Protein AF-A0A7R9J6P2-F1 (afdb_monomer)

Mean predicted aligned error: 10.13 Å

Nearest PDB structures (foldseek):
  8btt-assembly1_A  TM=9.498E-01  e=3.376E-09  Homo sapiens
  7p3b-assembly2_B  TM=9.548E-01  e=5.758E-09  Homo sapiens
  8odp-assembly1_A  TM=9.011E-01  e=3.376E-09  Homo sapiens
  8orj-assembly1_A  TM=9.356E-01  e=6.155E-09  Homo sapiens

Solvent-accessible surface area (backbone atoms only — not comparable to full-atom values): 8820 Å² total; per-residue (Å²): 135,72,55,45,56,57,47,68,49,66,54,78,72,52,45,54,53,54,53,46,48,48,53,55,76,68,42,86,90,71,80,85,79,75,62,40,27,71,58,20,32,48,54,53,12,58,35,53,36,52,46,82,42,16,36,34,44,73,59,52,31,61,42,63,75,28,19,38,20,66,74,93,72,88,87,60,104,64,98,64,61,27,43,43,70,48,56,41,86,88,42,92,66,35,69,87,56,67,46,58,62,46,90,64,70,86,70,78,85,85,89,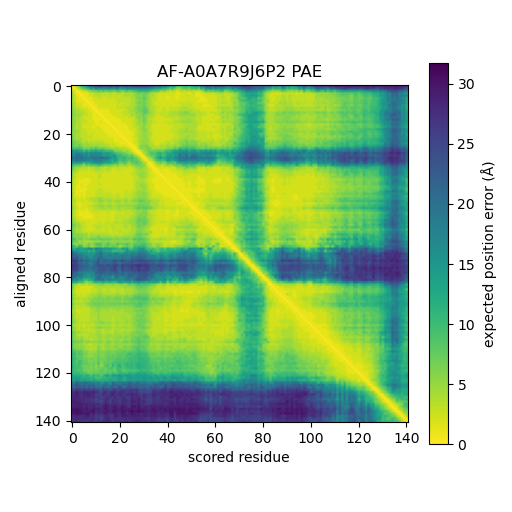85,86,75,95,71,53,71,82,72,43,65,88,54,64,85,54,74,92,66,76,67,56,43,104,82,71,49,70,77,133

InterPro domains:
  IPR001233 RNA-splicing ligase, RtcB [PF01139] (40-123)
  IPR001233 RNA-splicing ligase, RtcB [PTHR11118] (3-126)
  IPR036025 tRNA-splicing ligase RtcB-like superfamily [G3DSA:3.90.1860.10] (1-136)
  IPR036025 tRNA-splicing ligase RtcB-like superfamily [SSF103365] (37-126)

Sequence (141 aa):
MQGVEGIFYVNQNLEKLMLEELRNSCRPGTVGGFLPGVKQIANVAALPGIVGRSVGLPDVHSGYGFAIDYRLYAHASSDVLGNMAAFDMANPKSVVSPGGVGFDINCGVRLLRTNLREQDVLPVKDYPVMVKPDKRGSAVL

Radius of gyration: 21.33 Å; Cα contacts (8 Å, |Δi|>4): 193; chains: 1; bounding box: 47×30×68 Å

Foldseek 3Di:
DDFEAFEEDEDPVLVVVQVVLVVVVPDPPDDDDADFQSVLLVQLRPQPQWPDGFYHYHQWGGFDSFTFAADPDPPDPDRATTRDIDGDPVDPSTDDDPRRQDPPHPPDDDDDDDPDDPVRQVVPVPPDPDQDQDPVRDRDD

Organism: Timema californicum (NCBI:txid61474)

pLDDT: mean 78.6, std 17.44, range [35.94, 94.81]

Secondary structure (DSSP, 8-state):
----EEEE---HHHHHHHHHHHHHTTSTT----PPPHHHHHHHHHTSTTEEEEEEE-TT-B--SSS-B---S---SS----SSEEEE-TT-TT----GGGT-SSTT--------S--HHHHGGGTTS----PPPTTS----

Structure (mmCIF, N/CA/C/O backbone):
data_AF-A0A7R9J6P2-F1
#
_entry.id   AF-A0A7R9J6P2-F1
#
loop_
_atom_site.group_PDB
_atom_site.id
_atom_site.type_symbol
_atom_site.label_atom_id
_atom_site.label_alt_id
_atom_site.label_comp_id
_atom_site.label_asym_id
_atom_site.label_entity_id
_atom_site.label_seq_id
_atom_site.pdbx_PDB_ins_code
_atom_site.Cartn_x
_atom_site.Cartn_y
_atom_site.Cartn_z
_atom_site.occupancy
_atom_site.B_iso_or_equiv
_atom_site.auth_seq_id
_atom_site.auth_comp_id
_atom_site.auth_asym_id
_atom_site.auth_atom_id
_atom_site.pdbx_PDB_model_num
ATOM 1 N N . MET A 1 1 ? -17.372 0.134 18.260 1.00 55.28 1 MET A N 1
ATOM 2 C CA . MET A 1 1 ? -16.592 0.398 17.032 1.00 55.28 1 MET A CA 1
ATOM 3 C C . MET A 1 1 ? -16.254 -0.945 16.423 1.00 55.28 1 MET A C 1
ATOM 5 O O . MET A 1 1 ? -15.763 -1.791 17.156 1.00 55.28 1 MET A O 1
ATOM 9 N N . GLN A 1 2 ? -16.586 -1.173 15.155 1.00 70.31 2 GLN A N 1
ATOM 10 C CA . GLN A 1 2 ? -16.245 -2.419 14.469 1.00 70.31 2 GLN A CA 1
ATOM 11 C C . GLN A 1 2 ? -14.961 -2.167 13.678 1.00 70.31 2 GLN A C 1
ATOM 13 O O . GLN A 1 2 ? -15.021 -1.662 12.565 1.00 70.31 2 GLN A O 1
ATOM 18 N N . GLY A 1 3 ? -13.817 -2.390 14.328 1.00 85.75 3 GLY A N 1
ATOM 19 C CA . GLY A 1 3 ? -12.505 -2.396 13.679 1.00 85.75 3 GLY A CA 1
ATOM 20 C C . GLY A 1 3 ? -12.105 -3.821 13.301 1.00 85.75 3 GLY A C 1
ATOM 21 O O . GLY A 1 3 ? -12.646 -4.783 13.855 1.00 85.75 3 GLY A O 1
ATOM 22 N N . VAL A 1 4 ? -11.167 -3.950 12.369 1.00 91.06 4 VAL A N 1
ATOM 23 C CA . VAL A 1 4 ? -10.585 -5.232 11.943 1.00 91.06 4 VAL A CA 1
ATOM 24 C C . VAL A 1 4 ? -9.134 -5.363 12.406 1.00 91.06 4 VAL A C 1
ATOM 26 O O . VAL A 1 4 ? -8.553 -4.434 12.961 1.00 91.06 4 VAL A O 1
ATOM 29 N N . GLU A 1 5 ? -8.538 -6.533 12.193 1.00 92.38 5 GLU A N 1
ATOM 30 C CA . GLU A 1 5 ? -7.116 -6.762 12.444 1.00 92.38 5 GLU A CA 1
ATOM 31 C C . GLU A 1 5 ? -6.248 -6.104 11.355 1.00 92.38 5 GLU A C 1
ATOM 33 O O . GLU A 1 5 ? -6.597 -6.123 10.171 1.00 92.38 5 GLU A O 1
ATOM 38 N N . GLY A 1 6 ? -5.107 -5.540 11.759 1.00 90.44 6 GLY A N 1
ATOM 39 C CA . GLY A 1 6 ? -4.055 -5.076 10.856 1.00 90.44 6 GLY A CA 1
ATOM 40 C C . GLY A 1 6 ? -2.939 -6.115 10.743 1.00 90.44 6 GLY A C 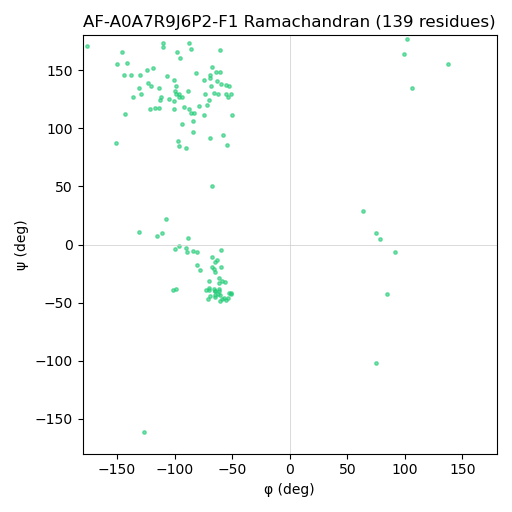1
ATOM 41 O O . GLY A 1 6 ? -2.429 -6.570 11.763 1.00 90.44 6 GLY A O 1
ATOM 42 N N . ILE A 1 7 ? -2.548 -6.481 9.523 1.00 90.69 7 ILE A N 1
ATOM 43 C CA . ILE A 1 7 ? -1.487 -7.459 9.243 1.00 90.69 7 ILE A CA 1
ATOM 44 C C . ILE A 1 7 ? -0.516 -6.861 8.237 1.00 90.69 7 ILE A C 1
ATOM 46 O O . ILE A 1 7 ? -0.928 -6.132 7.347 1.00 90.69 7 ILE A O 1
ATOM 50 N N . PHE A 1 8 ? 0.767 -7.187 8.345 1.00 88.94 8 PHE A N 1
ATOM 51 C CA . PHE A 1 8 ? 1.749 -6.870 7.317 1.00 88.94 8 PHE A CA 1
ATOM 52 C C . PHE A 1 8 ? 2.685 -8.056 7.090 1.00 88.94 8 PHE A C 1
ATOM 54 O O . PHE A 1 8 ? 2.986 -8.807 8.018 1.00 88.94 8 PHE A O 1
ATOM 61 N N . TYR A 1 9 ? 3.119 -8.248 5.848 1.00 89.00 9 TYR A N 1
ATOM 62 C CA . TYR A 1 9 ? 3.985 -9.361 5.460 1.00 89.00 9 TYR A CA 1
ATOM 63 C C . TYR A 1 9 ? 5.422 -8.886 5.352 1.00 89.00 9 TYR A C 1
ATOM 65 O O . TYR A 1 9 ? 5.726 -8.083 4.487 1.00 89.00 9 TYR A O 1
ATOM 73 N N . VAL A 1 10 ? 6.328 -9.396 6.179 1.00 89.31 10 VAL A N 1
ATOM 74 C CA . VAL A 1 10 ? 7.741 -8.993 6.161 1.00 89.31 10 VAL A CA 1
ATOM 75 C C . VAL A 1 10 ? 8.653 -10.188 6.397 1.00 89.31 10 VAL A C 1
ATOM 77 O O . VAL A 1 10 ? 8.253 -11.193 6.981 1.00 89.31 10 VAL A O 1
ATOM 80 N N . ASN A 1 11 ? 9.899 -10.075 5.940 1.00 90.38 11 ASN A N 1
ATOM 81 C CA . ASN A 1 11 ? 10.973 -10.960 6.384 1.00 90.38 11 ASN A CA 1
ATOM 82 C C . ASN A 1 11 ? 11.638 -10.393 7.655 1.00 90.38 11 ASN A C 1
ATOM 84 O O . ASN A 1 11 ? 11.373 -9.259 8.049 1.00 90.38 11 ASN A O 1
ATOM 88 N N . GLN A 1 12 ? 12.554 -11.152 8.259 1.00 92.25 12 GLN A N 1
ATOM 89 C CA . GLN A 1 12 ? 13.240 -10.754 9.499 1.00 92.25 12 GLN A CA 1
ATOM 90 C C . GLN A 1 12 ? 14.025 -9.434 9.377 1.00 92.25 12 GLN A C 1
ATOM 92 O O . GLN A 1 12 ? 14.133 -8.678 10.342 1.00 92.25 12 GLN A O 1
ATOM 97 N N . ASN A 1 13 ? 14.560 -9.132 8.189 1.00 91.69 13 ASN A N 1
ATOM 98 C CA . ASN A 1 13 ? 15.314 -7.899 7.957 1.00 91.69 13 ASN A CA 1
ATOM 99 C C . ASN A 1 13 ? 14.383 -6.678 7.956 1.00 91.69 13 ASN A C 1
ATOM 101 O O . ASN A 1 13 ? 14.665 -5.680 8.617 1.00 91.69 13 ASN A O 1
ATOM 105 N N . LEU A 1 14 ? 13.264 -6.776 7.236 1.00 89.62 14 LEU A N 1
ATOM 106 C CA . LEU A 1 14 ? 12.257 -5.724 7.122 1.00 89.62 14 LEU A CA 1
ATOM 107 C C . LEU A 1 14 ? 11.499 -5.527 8.433 1.00 89.62 14 LEU A C 1
ATOM 109 O O . LEU A 1 14 ? 11.261 -4.392 8.830 1.00 89.62 14 LEU A O 1
ATOM 113 N N . GLU A 1 15 ? 11.186 -6.609 9.148 1.00 91.06 15 GLU A N 1
ATOM 114 C CA . GLU A 1 15 ? 10.528 -6.551 10.455 1.00 91.06 15 GLU A CA 1
ATOM 115 C C . GLU A 1 15 ? 11.287 -5.636 11.420 1.00 91.06 15 GLU A C 1
ATOM 117 O O . GLU A 1 15 ? 10.694 -4.758 12.050 1.00 91.06 15 GLU A O 1
ATOM 122 N N . LYS A 1 16 ? 12.616 -5.784 11.485 1.00 91.19 16 LYS A N 1
ATOM 123 C CA . LYS A 1 16 ? 13.460 -4.942 12.335 1.00 91.19 16 LYS A CA 1
ATOM 124 C C . LYS A 1 16 ? 13.329 -3.461 11.972 1.00 91.19 16 LYS A C 1
ATOM 126 O O . LYS A 1 16 ? 13.150 -2.646 12.873 1.00 91.19 16 LYS A O 1
ATOM 131 N N . LEU A 1 17 ? 13.391 -3.130 10.681 1.00 90.31 17 LEU A N 1
ATOM 132 C CA . LEU A 1 17 ? 13.295 -1.752 10.190 1.00 90.31 17 LEU A CA 1
ATOM 133 C C . LEU A 1 17 ? 11.918 -1.140 10.484 1.00 90.31 17 LEU A C 1
ATOM 135 O O . LEU A 1 17 ? 11.838 -0.034 11.015 1.00 90.31 17 LEU A O 1
ATOM 139 N N . MET A 1 18 ? 10.842 -1.883 10.222 1.00 87.19 18 MET A N 1
ATOM 140 C CA . MET A 1 18 ? 9.464 -1.433 10.446 1.00 87.19 18 MET A CA 1
ATOM 141 C C . MET A 1 18 ? 9.167 -1.200 11.932 1.00 87.19 18 MET A C 1
ATOM 143 O O . MET A 1 18 ? 8.571 -0.192 12.317 1.00 87.19 18 MET A O 1
ATOM 147 N N . LEU A 1 19 ? 9.607 -2.116 12.801 1.00 90.31 19 LEU A N 1
ATOM 148 C CA . LEU A 1 19 ? 9.429 -1.970 14.246 1.00 90.31 19 LEU A CA 1
ATOM 149 C C . LEU A 1 19 ? 10.312 -0.859 14.824 1.00 90.31 19 LEU A C 1
ATOM 151 O O . LEU A 1 19 ? 9.926 -0.217 15.802 1.00 90.31 19 LEU A O 1
ATOM 155 N N . GLU A 1 20 ? 11.484 -0.612 14.242 1.00 89.62 20 GLU A N 1
ATOM 156 C CA . GLU A 1 20 ? 12.348 0.502 14.623 1.00 89.62 20 GLU A CA 1
ATOM 157 C C . GLU A 1 20 ? 11.741 1.857 14.233 1.00 89.62 20 GLU A C 1
ATOM 159 O O . GLU A 1 20 ? 11.690 2.749 15.082 1.00 89.62 20 GLU A O 1
ATOM 164 N N . GLU A 1 21 ? 11.189 1.994 13.022 1.00 87.94 21 GLU A N 1
ATOM 165 C CA . GLU A 1 21 ? 10.426 3.179 12.593 1.00 87.94 21 GLU A CA 1
ATOM 166 C C . GLU A 1 21 ? 9.264 3.456 13.563 1.00 87.94 21 GLU A C 1
ATOM 168 O O . GLU A 1 21 ? 9.110 4.570 14.079 1.00 87.94 21 GLU A O 1
ATOM 173 N N . LEU A 1 22 ? 8.496 2.414 13.904 1.00 89.00 22 LEU A N 1
ATOM 174 C CA . LEU A 1 22 ? 7.397 2.512 14.859 1.00 89.00 22 LEU A CA 1
ATOM 175 C C . LEU A 1 22 ? 7.878 2.967 16.243 1.00 89.00 22 LEU A C 1
ATOM 177 O O . LEU A 1 22 ? 7.300 3.893 16.815 1.00 89.00 22 LEU A O 1
ATOM 181 N N . ARG A 1 23 ? 8.940 2.356 16.781 1.00 88.94 23 ARG A N 1
ATOM 182 C CA . ARG A 1 23 ? 9.515 2.731 18.084 1.00 88.94 23 ARG A CA 1
ATOM 183 C C . ARG A 1 23 ? 10.006 4.171 18.085 1.00 88.94 23 ARG A C 1
ATOM 185 O O . ARG A 1 23 ? 9.737 4.889 19.045 1.00 88.94 23 ARG A O 1
ATOM 192 N N . ASN A 1 24 ? 10.680 4.600 17.022 1.00 86.44 24 ASN A N 1
ATOM 193 C CA . ASN A 1 24 ? 11.170 5.968 16.878 1.00 86.44 24 ASN A CA 1
ATOM 194 C C . ASN A 1 24 ? 10.012 6.973 16.873 1.00 86.44 24 ASN A C 1
ATOM 196 O O . ASN A 1 24 ? 10.085 7.974 17.577 1.00 86.44 24 ASN A O 1
ATOM 200 N N . SER A 1 25 ? 8.898 6.656 16.207 1.00 85.06 25 SER A N 1
ATOM 201 C CA . SER A 1 25 ? 7.692 7.501 16.205 1.00 85.06 25 SER A CA 1
ATOM 202 C C . SER A 1 25 ? 7.000 7.643 17.570 1.00 85.06 25 SER A C 1
ATOM 204 O O . SER A 1 25 ? 6.107 8.474 17.728 1.00 85.06 25 SER A O 1
ATOM 206 N N . CYS A 1 26 ? 7.332 6.784 18.536 1.00 85.12 26 CYS A N 1
ATOM 207 C CA . CYS A 1 26 ? 6.788 6.819 19.892 1.00 85.12 26 CYS A CA 1
ATOM 208 C C . CYS A 1 26 ? 7.750 7.482 20.890 1.00 85.12 26 CYS A C 1
ATOM 210 O O . CYS A 1 26 ? 7.398 7.617 22.062 1.00 85.12 26 CYS A O 1
ATOM 212 N N . ARG A 1 27 ? 8.960 7.878 20.465 1.00 84.12 27 ARG A N 1
ATOM 213 C CA . ARG A 1 27 ? 9.927 8.535 21.349 1.00 84.12 27 ARG A CA 1
ATOM 214 C C . ARG A 1 27 ? 9.485 9.975 21.643 1.00 84.12 27 ARG A C 1
ATOM 216 O O . ARG A 1 27 ? 9.206 10.730 20.709 1.00 84.12 27 ARG A O 1
ATOM 223 N N . PRO A 1 28 ? 9.444 10.387 22.922 1.00 74.06 28 PRO A N 1
ATOM 224 C CA . PRO A 1 28 ? 9.167 11.771 23.284 1.00 74.06 28 PRO A CA 1
ATOM 225 C C . PRO A 1 28 ? 10.207 12.719 22.671 1.00 74.06 28 PRO A C 1
ATOM 227 O O . PRO A 1 28 ? 11.400 12.427 22.693 1.00 74.06 28 PRO A O 1
ATOM 230 N N . GLY A 1 29 ? 9.763 13.863 22.148 1.00 70.50 29 GLY A N 1
ATOM 231 C CA . GLY A 1 29 ? 10.648 14.915 21.629 1.00 70.50 29 GLY A CA 1
ATOM 232 C C . GLY A 1 29 ? 10.980 14.827 20.137 1.00 70.50 29 GLY A C 1
ATOM 233 O O . GLY A 1 29 ? 11.571 15.760 19.603 1.00 70.50 29 GLY A O 1
ATOM 234 N N . THR A 1 30 ? 10.568 13.769 19.432 1.00 63.78 30 THR A N 1
ATOM 235 C CA . THR A 1 30 ? 10.598 13.747 17.962 1.00 63.78 30 THR A CA 1
ATOM 236 C C . THR A 1 30 ? 9.327 14.417 17.437 1.00 63.78 30 THR A C 1
ATOM 238 O O . THR A 1 30 ? 8.236 13.864 17.547 1.00 63.78 30 THR A O 1
ATOM 241 N N . VAL A 1 31 ? 9.451 15.641 16.918 1.00 57.69 31 VAL A N 1
ATOM 242 C CA . VAL A 1 31 ? 8.336 16.421 16.357 1.00 57.69 31 VAL A CA 1
ATOM 243 C C . VAL A 1 31 ? 8.623 16.657 14.875 1.00 57.69 31 VAL A C 1
ATOM 245 O O . VAL A 1 31 ? 9.618 17.290 14.537 1.00 57.69 31 VAL A O 1
ATOM 248 N N . GLY A 1 32 ? 7.761 16.131 14.001 1.00 60.97 32 GLY A N 1
ATOM 249 C CA . GLY A 1 32 ? 7.929 16.177 12.544 1.00 60.97 32 GLY A CA 1
ATOM 250 C C . GLY A 1 32 ? 8.325 14.823 11.942 1.00 60.97 32 GLY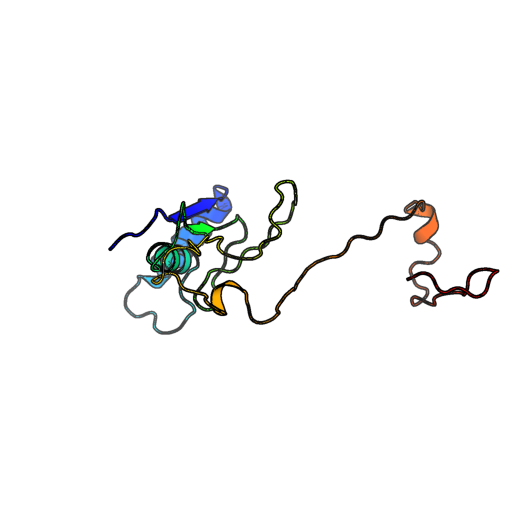 A C 1
ATOM 251 O O . GLY A 1 32 ? 9.180 14.120 12.473 1.00 60.97 32 GLY A O 1
ATOM 252 N N . GLY A 1 33 ? 7.663 14.447 10.844 1.00 69.50 33 GLY A N 1
ATOM 253 C CA . GLY A 1 33 ? 7.812 13.159 10.156 1.00 69.50 33 GLY A CA 1
ATOM 254 C C . GLY A 1 33 ? 6.458 12.584 9.727 1.00 69.50 33 GLY A C 1
ATOM 255 O O . GLY A 1 33 ? 5.426 12.923 10.309 1.00 69.50 33 GLY A O 1
ATOM 256 N N . PHE A 1 34 ? 6.443 11.737 8.696 1.00 77.56 34 PHE A N 1
ATOM 257 C CA . PHE A 1 34 ? 5.231 11.005 8.315 1.00 77.56 34 PHE A CA 1
ATOM 258 C C . PHE A 1 34 ? 4.858 9.979 9.397 1.00 77.56 34 PHE A C 1
ATOM 260 O O . PHE A 1 34 ? 5.717 9.492 10.133 1.00 77.56 34 PHE A O 1
ATOM 267 N N . LEU A 1 35 ? 3.565 9.651 9.510 1.00 86.12 35 LEU A N 1
ATOM 268 C CA . LEU A 1 35 ? 3.124 8.548 10.366 1.00 86.12 35 LEU A CA 1
ATOM 269 C C . LEU A 1 35 ? 3.734 7.238 9.844 1.00 86.12 35 LEU A C 1
ATOM 271 O O . LEU A 1 35 ? 3.543 6.971 8.661 1.00 86.12 35 LEU A O 1
ATOM 275 N N . PRO A 1 36 ? 4.376 6.412 10.689 1.00 89.50 36 PRO A N 1
ATOM 276 C CA . PRO A 1 36 ? 4.999 5.167 10.248 1.00 89.50 36 PRO A CA 1
ATOM 277 C C . PRO A 1 36 ? 3.968 4.222 9.634 1.00 89.50 36 PRO A C 1
ATOM 279 O O . PRO A 1 36 ? 2.817 4.178 10.093 1.00 89.50 36 PRO A O 1
ATOM 282 N N . GLY A 1 37 ? 4.394 3.415 8.660 1.00 88.69 37 GLY A N 1
ATOM 283 C CA . GLY A 1 37 ? 3.506 2.535 7.889 1.00 88.69 37 GLY A CA 1
ATOM 284 C C . GLY A 1 37 ? 2.635 1.642 8.779 1.00 88.69 37 GLY A C 1
ATOM 285 O O . GLY A 1 37 ? 1.423 1.569 8.597 1.00 88.69 37 GLY A O 1
ATOM 286 N N . VAL A 1 38 ? 3.208 1.078 9.850 1.00 90.81 38 VAL A N 1
ATOM 287 C CA . VAL A 1 38 ? 2.472 0.229 10.810 1.00 90.81 38 VAL A CA 1
ATOM 288 C C . VAL A 1 38 ? 1.329 0.979 11.514 1.00 90.81 38 VAL A C 1
ATOM 290 O O . VAL A 1 38 ? 0.250 0.419 11.709 1.00 90.81 38 VAL A O 1
ATOM 293 N N . LYS A 1 39 ? 1.514 2.261 11.873 1.00 91.25 39 LYS A N 1
ATOM 294 C CA . LYS A 1 39 ? 0.424 3.074 12.452 1.00 91.25 39 LYS A CA 1
ATOM 295 C C . LYS A 1 39 ? -0.643 3.387 11.413 1.00 91.25 39 LYS A C 1
ATOM 297 O O . LYS A 1 39 ? -1.822 3.399 11.748 1.00 91.25 39 LYS A O 1
ATOM 302 N N . GLN A 1 40 ? -0.247 3.627 10.167 1.00 91.81 40 GLN A N 1
ATOM 303 C CA . GLN A 1 40 ? -1.198 3.865 9.084 1.00 91.81 40 GLN A CA 1
ATOM 304 C C . GLN A 1 40 ? -2.054 2.616 8.816 1.00 91.81 40 GLN A C 1
ATOM 306 O O . GLN A 1 40 ? -3.272 2.738 8.708 1.00 91.81 40 GLN A O 1
ATOM 311 N N . ILE A 1 41 ? -1.470 1.411 8.851 1.00 91.56 41 ILE A N 1
ATOM 312 C CA . ILE A 1 41 ? -2.217 0.140 8.781 1.00 91.56 41 ILE A CA 1
ATOM 313 C C . ILE A 1 41 ? -3.251 0.044 9.908 1.00 91.56 41 ILE A C 1
ATOM 315 O O . ILE A 1 41 ? -4.409 -0.296 9.650 1.00 91.56 41 ILE A O 1
ATOM 319 N N . ALA A 1 42 ? -2.863 0.381 11.142 1.00 92.75 42 ALA A N 1
ATOM 320 C CA . ALA A 1 42 ? -3.768 0.373 12.292 1.00 92.75 42 ALA A CA 1
ATOM 321 C C . ALA A 1 42 ? -4.898 1.412 12.170 1.00 92.75 42 ALA A C 1
ATOM 323 O O . ALA A 1 42 ? -6.047 1.111 12.489 1.00 92.75 42 ALA A O 1
ATOM 324 N N . ASN A 1 43 ? -4.604 2.614 11.665 1.00 93.12 43 ASN A N 1
ATOM 325 C CA . ASN A 1 43 ? -5.616 3.647 11.426 1.00 93.12 43 ASN A CA 1
ATOM 326 C C . ASN A 1 43 ? -6.654 3.185 10.398 1.00 93.12 43 ASN A C 1
ATOM 328 O O . ASN A 1 43 ? -7.852 3.372 10.600 1.00 93.12 43 ASN A O 1
ATOM 332 N N . VAL A 1 44 ? -6.202 2.545 9.319 1.00 91.81 44 VAL A N 1
ATOM 333 C CA . VAL A 1 44 ? -7.082 1.997 8.281 1.00 91.81 44 VAL A CA 1
ATOM 334 C C . VAL A 1 44 ? -7.938 0.858 8.828 1.00 91.81 44 VAL A C 1
ATOM 336 O O . VAL A 1 44 ? -9.133 0.808 8.548 1.00 91.81 44 VAL A O 1
ATOM 339 N N . ALA A 1 45 ? -7.375 0.011 9.692 1.00 93.00 45 ALA A N 1
ATOM 340 C CA . ALA A 1 45 ? -8.102 -1.062 10.372 1.00 93.00 45 ALA A CA 1
ATOM 341 C C . ALA A 1 45 ? -9.267 -0.558 11.250 1.00 93.00 45 ALA A C 1
ATOM 343 O O . ALA A 1 45 ? -10.179 -1.321 11.574 1.00 93.00 45 ALA A O 1
ATOM 344 N N . ALA A 1 46 ? -9.253 0.725 11.625 1.00 93.88 46 ALA A N 1
ATOM 345 C CA . ALA A 1 46 ? -10.291 1.374 12.418 1.00 93.88 46 ALA A CA 1
ATOM 346 C C . ALA A 1 46 ? -11.339 2.136 11.581 1.00 93.88 46 ALA A C 1
ATOM 348 O O . ALA A 1 46 ? -12.269 2.710 12.158 1.00 93.88 46 ALA A O 1
ATOM 349 N N . LEU A 1 47 ? -11.213 2.172 10.248 1.00 92.69 47 LEU A N 1
ATOM 350 C CA . LEU A 1 47 ? -12.149 2.901 9.392 1.00 92.69 47 LEU A CA 1
ATOM 351 C C . LEU A 1 47 ? -13.534 2.234 9.360 1.00 92.69 47 LEU A C 1
ATOM 353 O O . LEU A 1 47 ? -13.646 1.008 9.360 1.00 92.69 47 LEU A O 1
ATOM 357 N N . PRO A 1 48 ? -14.621 3.021 9.318 1.00 91.88 48 PRO A N 1
ATOM 358 C CA . PRO A 1 48 ? -15.968 2.473 9.327 1.00 91.88 48 PRO A CA 1
ATOM 359 C C . PRO A 1 48 ? -16.265 1.720 8.026 1.00 91.88 48 PRO A C 1
ATOM 361 O O . PRO A 1 48 ? -15.945 2.177 6.931 1.00 91.88 48 PRO A O 1
ATOM 364 N N . GLY A 1 49 ? -16.896 0.553 8.165 1.00 88.38 49 GLY A N 1
ATOM 365 C CA . GLY A 1 49 ? -17.283 -0.280 7.028 1.00 88.38 49 GLY A CA 1
ATOM 366 C C . GLY A 1 49 ? -16.148 -1.101 6.415 1.00 88.38 49 GLY A C 1
ATOM 367 O O . GLY A 1 49 ? -16.394 -1.784 5.424 1.00 88.38 49 GLY A O 1
ATOM 368 N N . ILE A 1 50 ? -14.939 -1.073 6.996 1.00 90.75 50 ILE A N 1
ATOM 369 C CA . ILE A 1 50 ? -13.861 -1.981 6.595 1.00 90.75 50 ILE A CA 1
ATOM 370 C C . ILE A 1 50 ? -14.256 -3.435 6.883 1.00 90.75 50 ILE A C 1
ATOM 372 O O . ILE A 1 50 ? -14.859 -3.745 7.915 1.00 90.75 50 ILE A O 1
ATOM 376 N N . VAL A 1 51 ? -13.908 -4.334 5.970 1.00 89.38 51 VAL A N 1
ATOM 377 C CA . VAL A 1 51 ? -14.177 -5.768 6.076 1.00 89.38 51 VAL A CA 1
ATOM 378 C C . VAL A 1 51 ? -12.892 -6.577 5.953 1.00 89.38 51 VAL A C 1
ATOM 380 O O . VAL A 1 51 ? -11.941 -6.190 5.276 1.00 89.38 51 VAL A O 1
ATOM 383 N N . GLY A 1 52 ? -12.861 -7.734 6.614 1.00 89.38 52 GLY A N 1
ATOM 384 C CA . GLY A 1 52 ? -11.698 -8.615 6.598 1.00 89.38 52 GLY A CA 1
ATOM 385 C C . GLY A 1 52 ? -10.563 -8.082 7.467 1.00 89.38 52 GLY A C 1
ATOM 386 O O . GLY A 1 52 ? -10.584 -8.289 8.678 1.00 89.38 52 GLY A O 1
ATOM 387 N N . ARG A 1 53 ? -9.547 -7.476 6.842 1.00 89.25 53 ARG A N 1
ATOM 388 C CA . ARG A 1 53 ? -8.288 -7.034 7.467 1.00 89.25 53 ARG A CA 1
ATOM 389 C C . ARG A 1 53 ? -7.725 -5.808 6.742 1.00 89.25 53 ARG A C 1
ATOM 391 O O . ARG A 1 53 ? -7.993 -5.629 5.559 1.00 89.25 53 ARG A O 1
ATOM 398 N N . SER A 1 54 ? -6.920 -5.016 7.445 1.00 90.31 54 SER A N 1
ATOM 399 C CA . SER A 1 54 ? -6.047 -3.984 6.863 1.00 90.31 54 SER A CA 1
ATOM 400 C C . SER A 1 54 ? -4.681 -4.621 6.600 1.00 90.31 54 SER A C 1
ATOM 402 O O . SER A 1 54 ? -4.084 -5.151 7.539 1.00 90.31 54 SER A O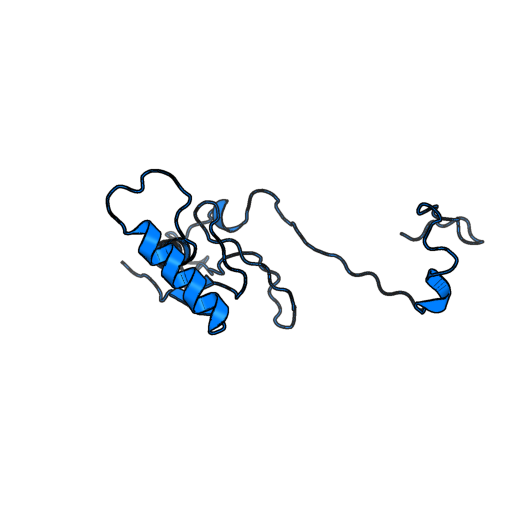 1
ATOM 404 N N . VAL A 1 55 ? -4.224 -4.674 5.348 1.00 90.00 55 VAL A N 1
ATOM 405 C CA . VAL A 1 55 ? -3.070 -5.498 4.951 1.00 90.00 55 VAL A CA 1
ATOM 406 C C . VAL A 1 55 ? -1.945 -4.666 4.336 1.00 90.00 55 VAL A C 1
ATOM 408 O O . VAL A 1 55 ? -2.103 -4.147 3.237 1.00 90.00 55 VAL A O 1
ATOM 411 N N . GLY A 1 56 ? -0.783 -4.653 4.992 1.00 89.25 56 GLY A N 1
ATOM 412 C CA . GLY A 1 56 ? 0.476 -4.138 4.452 1.00 89.25 56 GLY A CA 1
ATOM 413 C C . GLY A 1 56 ? 1.288 -5.196 3.688 1.00 89.25 56 GLY A C 1
ATOM 414 O O . GLY A 1 56 ? 1.505 -6.310 4.180 1.00 89.25 56 GLY A O 1
ATOM 415 N N . LEU A 1 57 ? 1.768 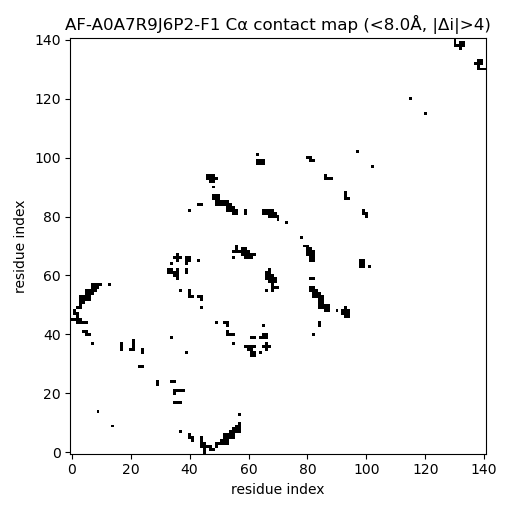-4.872 2.492 1.00 88.31 57 LEU A N 1
ATOM 416 C CA . LEU A 1 57 ? 2.667 -5.718 1.696 1.00 88.31 57 LEU A CA 1
ATOM 417 C C . LEU A 1 57 ? 4.151 -5.509 2.086 1.00 88.31 57 LEU A C 1
ATOM 419 O O . LEU A 1 57 ? 4.463 -4.597 2.848 1.00 88.31 57 LEU A O 1
ATOM 423 N N . PRO A 1 58 ? 5.088 -6.368 1.626 1.00 86.19 58 PRO A N 1
ATOM 424 C CA . PRO A 1 58 ? 6.482 -6.354 2.095 1.00 86.19 58 PRO A CA 1
ATOM 425 C C . PRO A 1 58 ? 7.308 -5.107 1.813 1.00 86.19 58 PRO A C 1
ATOM 427 O O . PRO A 1 58 ? 8.387 -4.957 2.378 1.00 86.19 58 PRO A O 1
ATOM 430 N N . ASP A 1 59 ? 6.838 -4.223 0.956 1.00 84.19 59 ASP A N 1
ATOM 431 C CA . ASP A 1 59 ? 7.470 -2.950 0.644 1.00 84.19 59 ASP A CA 1
ATOM 432 C C . ASP A 1 59 ? 6.711 -1.758 1.240 1.00 84.19 59 ASP A C 1
ATOM 434 O O . ASP A 1 59 ? 6.883 -0.628 0.790 1.00 84.19 59 ASP A O 1
ATOM 438 N N . VAL A 1 60 ? 5.915 -2.020 2.281 1.00 86.94 60 VAL A N 1
ATOM 439 C CA . VAL A 1 60 ? 5.188 -1.009 3.040 1.00 86.94 60 VAL A CA 1
ATOM 440 C C . VAL A 1 60 ? 6.089 0.130 3.500 1.00 86.94 60 VAL A C 1
ATOM 442 O O . VAL A 1 60 ? 7.120 -0.064 4.148 1.00 86.94 60 VAL A O 1
ATOM 445 N N . HIS A 1 61 ? 5.649 1.352 3.228 1.00 87.31 61 HIS A N 1
ATOM 446 C CA . HIS A 1 61 ? 6.264 2.560 3.745 1.00 87.31 61 HIS A CA 1
ATOM 447 C C . HIS A 1 61 ? 5.231 3.655 4.017 1.00 87.31 61 HIS A C 1
ATOM 449 O O . HIS A 1 61 ? 4.073 3.606 3.602 1.00 87.31 6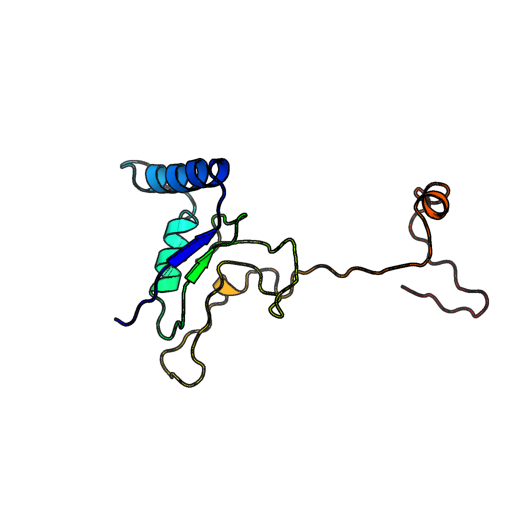1 HIS A O 1
ATOM 455 N N . SER A 1 62 ? 5.663 4.671 4.759 1.00 88.25 62 SER A N 1
ATOM 456 C CA . SER A 1 62 ? 4.839 5.824 5.107 1.00 88.25 62 SER A CA 1
ATOM 457 C C . SER A 1 62 ? 4.228 6.487 3.859 1.00 88.25 62 SER A C 1
ATOM 459 O O . SER A 1 62 ? 4.952 6.850 2.928 1.00 88.25 62 SER A O 1
ATOM 461 N N . GLY A 1 63 ? 2.902 6.659 3.859 1.00 85.69 63 GLY A N 1
ATOM 462 C CA . GLY A 1 63 ? 2.129 7.320 2.804 1.00 85.69 63 GLY A CA 1
ATOM 463 C C . GLY A 1 63 ? 1.234 8.453 3.320 1.00 85.69 63 GLY A C 1
ATOM 464 O O . GLY A 1 63 ? 1.437 8.980 4.420 1.00 85.69 63 GLY A O 1
ATOM 465 N N . TYR A 1 64 ? 0.235 8.851 2.523 1.00 83.62 64 TYR A N 1
ATOM 466 C CA . TYR A 1 64 ? -0.716 9.918 2.861 1.00 83.62 64 TYR A CA 1
ATOM 467 C C . TYR A 1 64 ? -2.011 9.336 3.450 1.00 83.62 64 TYR A C 1
ATOM 469 O O . TYR A 1 64 ? -2.998 9.096 2.755 1.00 83.62 64 TYR A O 1
ATOM 477 N N . GLY A 1 65 ? -1.996 9.078 4.759 1.00 81.44 65 GLY A N 1
ATOM 478 C CA . GLY A 1 65 ? -3.118 8.493 5.504 1.00 81.44 65 GLY A CA 1
ATOM 479 C C . GLY A 1 65 ? -3.168 6.964 5.436 1.00 81.44 65 GLY A C 1
ATOM 480 O O . GLY A 1 65 ? -3.354 6.326 6.470 1.00 81.44 65 GLY A O 1
ATOM 481 N N . PHE A 1 66 ? -2.940 6.392 4.255 1.00 84.81 66 PHE A N 1
ATOM 482 C CA . PHE A 1 66 ? -2.723 4.960 4.035 1.00 84.81 66 PHE A CA 1
ATOM 483 C C . PHE A 1 66 ? -1.242 4.720 3.725 1.00 84.81 66 PHE A C 1
ATOM 485 O O . PHE A 1 66 ? -0.612 5.559 3.076 1.00 84.81 66 PHE A O 1
ATOM 492 N N . ALA A 1 67 ? -0.704 3.582 4.177 1.00 76.06 67 ALA A N 1
ATOM 493 C CA . ALA A 1 67 ? 0.660 3.185 3.839 1.00 76.06 67 ALA A CA 1
ATOM 494 C C . ALA A 1 67 ? 0.754 2.816 2.349 1.00 76.06 67 ALA A C 1
ATOM 496 O O . ALA A 1 67 ? -0.223 2.327 1.769 1.00 76.06 67 ALA A O 1
ATOM 497 N N . ILE A 1 68 ? 1.902 3.106 1.735 1.00 70.62 68 ILE A N 1
ATOM 498 C CA . ILE A 1 68 ? 2.182 2.794 0.331 1.00 70.62 68 ILE A CA 1
ATOM 499 C C . ILE A 1 68 ? 2.944 1.481 0.273 1.00 70.62 68 ILE A C 1
ATOM 501 O O . ILE A 1 68 ? 3.984 1.351 0.914 1.00 70.62 68 ILE A O 1
ATOM 505 N N . ASP A 1 69 ? 2.458 0.572 -0.566 1.00 68.25 69 ASP A N 1
ATOM 506 C CA . ASP A 1 69 ? 3.078 -0.715 -0.833 1.00 68.25 69 ASP A CA 1
ATOM 507 C C . ASP A 1 69 ? 2.865 -1.060 -2.329 1.00 68.25 69 ASP A C 1
ATOM 509 O O . ASP A 1 69 ? 1.824 -0.727 -2.905 1.00 68.25 69 ASP A O 1
ATOM 513 N N . TYR A 1 70 ? 3.811 -1.735 -2.979 1.00 49.69 70 TYR A N 1
ATOM 514 C CA . TYR A 1 70 ? 3.728 -2.271 -4.339 1.00 49.69 70 TYR A CA 1
ATOM 515 C C . TYR A 1 70 ? 3.755 -3.803 -4.336 1.00 49.69 70 TYR A C 1
ATOM 517 O O . TYR A 1 70 ? 4.602 -4.496 -3.769 1.00 49.69 70 TYR A O 1
ATOM 525 N N . ARG A 1 71 ? 2.853 -4.392 -5.118 1.00 46.59 71 ARG A N 1
ATOM 526 C CA . ARG A 1 71 ? 2.922 -5.820 -5.424 1.00 46.59 71 ARG A CA 1
ATOM 527 C C . ARG A 1 71 ? 3.847 -6.041 -6.625 1.00 46.59 71 ARG A C 1
ATOM 529 O O . ARG A 1 71 ? 3.491 -5.700 -7.745 1.00 46.59 71 ARG A O 1
ATOM 536 N N . LEU A 1 72 ? 4.994 -6.697 -6.419 1.00 41.16 72 LEU A N 1
ATOM 537 C CA . LEU A 1 72 ? 5.894 -7.098 -7.519 1.00 41.16 72 LEU A CA 1
ATOM 538 C C . LEU A 1 72 ? 5.466 -8.382 -8.265 1.00 41.16 72 LEU A C 1
ATOM 540 O O . LEU A 1 72 ? 6.065 -8.709 -9.284 1.00 41.16 72 LEU A O 1
ATOM 544 N N . TYR A 1 73 ? 4.431 -9.103 -7.812 1.00 38.38 73 TYR A N 1
ATOM 545 C CA . TYR A 1 73 ? 3.938 -10.314 -8.489 1.00 38.38 73 TYR A CA 1
ATOM 546 C C . TYR A 1 73 ? 2.409 -10.458 -8.422 1.00 38.38 73 TYR A C 1
ATOM 548 O O . TYR A 1 73 ? 1.839 -10.726 -7.358 1.00 38.38 73 TYR A O 1
ATOM 556 N N . ALA A 1 74 ? 1.767 -10.330 -9.586 1.00 40.78 74 ALA A N 1
ATOM 557 C CA . ALA A 1 74 ? 0.344 -10.556 -9.821 1.00 40.78 74 ALA A CA 1
ATOM 558 C C . ALA A 1 74 ? 0.067 -12.050 -10.062 1.00 40.78 74 ALA A C 1
ATOM 560 O O . ALA A 1 74 ? 0.230 -12.562 -11.164 1.00 40.78 74 ALA A O 1
ATOM 561 N N . HIS A 1 75 ? -0.351 -12.764 -9.017 1.00 40.38 75 HIS A N 1
ATOM 562 C CA . HIS A 1 75 ? -0.957 -14.100 -9.154 1.00 40.38 75 HIS A CA 1
ATOM 563 C C . HIS A 1 75 ? -2.267 -14.255 -8.367 1.00 40.38 75 HIS A C 1
ATOM 565 O O . HIS A 1 75 ? -2.809 -15.350 -8.265 1.00 40.38 75 HIS A O 1
ATOM 571 N N . ALA A 1 76 ? -2.820 -13.154 -7.859 1.00 37.09 76 ALA A N 1
ATOM 572 C CA . ALA A 1 76 ? -4.187 -13.096 -7.363 1.00 37.09 76 ALA A CA 1
ATOM 573 C C . ALA A 1 76 ? -4.850 -11.870 -7.990 1.00 37.09 76 ALA A C 1
ATOM 575 O O . ALA A 1 76 ? -4.230 -10.815 -8.070 1.00 37.09 76 ALA A O 1
ATOM 576 N N . SER A 1 77 ? -6.070 -12.059 -8.473 1.00 35.94 77 SER A N 1
ATOM 577 C CA . SER A 1 77 ? -6.857 -11.220 -9.381 1.00 35.94 77 SER A CA 1
ATOM 578 C C . SER A 1 77 ? -7.302 -9.873 -8.786 1.00 35.94 77 SER A C 1
ATOM 580 O O . SER A 1 77 ? -8.483 -9.531 -8.790 1.00 35.94 77 SER A O 1
ATOM 582 N N . SER A 1 78 ? -6.381 -9.113 -8.204 1.00 39.56 78 SER A N 1
ATOM 583 C CA . SER A 1 78 ? -6.643 -7.827 -7.563 1.00 39.56 78 SER A CA 1
ATOM 584 C C . SER A 1 78 ? -5.392 -6.963 -7.680 1.00 39.56 78 SER A C 1
ATOM 586 O O . SER A 1 78 ? -4.527 -6.984 -6.806 1.00 39.56 78 SER A O 1
ATOM 588 N N . ASP A 1 79 ? -5.285 -6.241 -8.793 1.00 40.69 79 ASP A N 1
ATOM 589 C CA . ASP A 1 79 ? -4.284 -5.194 -8.979 1.00 40.69 79 ASP A CA 1
ATOM 590 C C . ASP A 1 79 ? -4.643 -4.023 -8.053 1.00 40.69 79 ASP A C 1
ATOM 592 O O . ASP A 1 79 ? -5.464 -3.170 -8.388 1.00 40.69 79 ASP A O 1
ATOM 596 N N . VAL A 1 80 ? -4.094 -4.028 -6.838 1.00 39.06 80 VAL A N 1
ATOM 597 C CA . VAL A 1 80 ? -4.248 -2.947 -5.858 1.00 39.06 80 VAL A CA 1
ATOM 598 C C . VAL A 1 80 ? -2.860 -2.558 -5.355 1.00 39.06 80 VAL A C 1
ATOM 600 O O . VAL A 1 80 ? -2.071 -3.423 -4.972 1.00 39.06 80 VAL A O 1
ATOM 603 N N . LEU A 1 81 ? -2.570 -1.257 -5.393 1.00 40.41 81 LEU A N 1
ATOM 604 C CA . LEU A 1 81 ? -1.373 -0.629 -4.832 1.00 40.41 81 LEU A CA 1
ATOM 605 C C . LEU A 1 81 ? -1.729 -0.027 -3.461 1.00 40.41 81 LEU A C 1
ATOM 607 O O . LEU A 1 81 ? -2.773 0.612 -3.339 1.00 40.41 81 LEU A O 1
ATOM 611 N N . GLY A 1 82 ? -0.877 -0.212 -2.451 1.00 54.91 82 GLY A N 1
ATOM 612 C CA . GLY A 1 82 ? -1.043 0.322 -1.092 1.00 54.91 82 GLY A CA 1
ATOM 613 C C . GLY A 1 82 ? -1.551 -0.675 -0.047 1.00 54.91 82 GLY A C 1
ATOM 614 O O . GLY A 1 82 ? -1.893 -1.817 -0.362 1.00 54.91 82 GLY A O 1
ATOM 615 N N . ASN A 1 83 ? -1.642 -0.197 1.201 1.00 61.91 83 ASN A N 1
ATOM 616 C CA . ASN A 1 83 ? -2.319 -0.894 2.293 1.00 61.91 83 ASN A CA 1
ATOM 617 C C . ASN A 1 83 ? -3.722 -1.330 1.841 1.00 61.91 83 ASN A C 1
ATOM 619 O O . ASN A 1 83 ? -4.611 -0.499 1.623 1.00 61.91 83 ASN A O 1
ATOM 623 N N . MET A 1 84 ? -3.921 -2.636 1.697 1.00 79.44 84 MET A N 1
ATOM 624 C CA . MET A 1 84 ? -5.136 -3.203 1.135 1.00 79.44 84 MET A CA 1
ATOM 625 C C . MET A 1 84 ? -6.242 -3.196 2.190 1.00 79.44 84 MET A C 1
ATOM 627 O O . MET A 1 84 ? -6.139 -3.836 3.238 1.00 79.44 84 MET A O 1
ATOM 631 N N . ALA A 1 85 ? -7.326 -2.490 1.880 1.00 86.25 85 ALA A N 1
ATOM 632 C CA . ALA A 1 85 ? -8.527 -2.429 2.696 1.00 86.25 85 ALA A CA 1
ATOM 633 C C . ALA A 1 85 ? -9.761 -2.549 1.802 1.00 86.25 85 ALA A C 1
ATOM 635 O O . ALA A 1 85 ? -9.919 -1.808 0.833 1.00 86.25 85 ALA A O 1
ATOM 636 N N . ALA A 1 86 ? -10.640 -3.490 2.136 1.00 88.75 86 ALA A N 1
ATOM 637 C CA . ALA A 1 86 ? -11.930 -3.645 1.481 1.00 88.75 86 ALA A CA 1
ATOM 638 C C . ALA A 1 86 ? -13.021 -3.013 2.349 1.00 88.75 86 ALA A C 1
ATOM 640 O O . ALA A 1 86 ? -12.990 -3.151 3.570 1.00 88.75 86 ALA A O 1
ATOM 641 N N . PHE A 1 87 ? -13.994 -2.354 1.721 1.00 89.81 87 PHE A N 1
ATOM 642 C CA . PHE A 1 87 ? -15.123 -1.719 2.401 1.00 89.81 87 PHE A CA 1
ATOM 643 C C . PHE A 1 87 ? -16.444 -2.275 1.867 1.00 89.81 87 PHE A C 1
ATOM 645 O O . PHE A 1 87 ? -16.586 -2.501 0.665 1.00 89.81 87 PHE A O 1
ATOM 652 N N . ASP A 1 88 ? -17.409 -2.514 2.755 1.00 89.69 88 ASP A N 1
ATOM 653 C CA . ASP A 1 88 ? -18.719 -3.055 2.382 1.00 89.69 88 ASP A CA 1
ATOM 654 C C . ASP A 1 88 ? -19.589 -1.987 1.705 1.00 89.69 88 ASP A C 1
ATOM 656 O O . ASP A 1 88 ? -20.059 -1.051 2.352 1.00 89.69 88 ASP A O 1
ATOM 660 N N . MET A 1 89 ? -19.856 -2.149 0.411 1.00 90.69 89 MET A N 1
ATOM 661 C CA . MET A 1 89 ? -20.682 -1.220 -0.367 1.00 90.69 89 MET A CA 1
A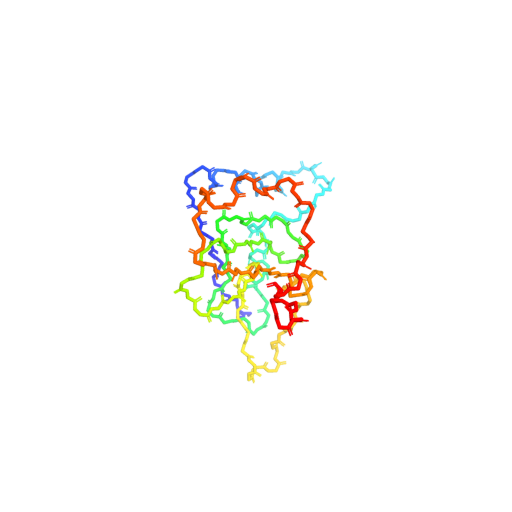TOM 662 C C . MET A 1 89 ? -22.155 -1.183 0.074 1.00 90.69 89 MET A C 1
ATOM 664 O O . MET A 1 89 ? -22.842 -0.204 -0.212 1.00 90.69 89 MET A O 1
ATOM 668 N N . ALA A 1 90 ? -22.656 -2.217 0.760 1.00 92.06 90 ALA A N 1
ATOM 669 C CA . ALA A 1 90 ? -24.021 -2.242 1.288 1.00 92.06 90 ALA A CA 1
ATOM 670 C C . ALA A 1 90 ? -24.158 -1.469 2.612 1.00 92.06 90 ALA A C 1
ATOM 672 O O . ALA A 1 90 ? -25.268 -1.114 3.016 1.00 92.06 90 ALA A O 1
ATOM 673 N N . ASN A 1 91 ? -23.045 -1.194 3.293 1.00 91.31 91 ASN A N 1
ATOM 674 C CA . ASN A 1 91 ? -23.038 -0.471 4.554 1.00 91.31 91 ASN A CA 1
ATOM 675 C C . ASN A 1 91 ? -22.968 1.050 4.306 1.00 91.31 91 ASN A C 1
ATOM 677 O O . ASN A 1 91 ? -21.945 1.548 3.838 1.00 91.31 91 ASN A O 1
ATOM 681 N N . PRO A 1 92 ? -23.991 1.837 4.695 1.00 92.94 92 PRO A N 1
ATOM 682 C CA . PRO A 1 92 ? -24.017 3.285 4.465 1.00 92.94 92 PRO A CA 1
ATOM 683 C C . PRO A 1 92 ? -22.968 4.063 5.275 1.00 92.94 92 PRO A C 1
ATOM 685 O O . PRO A 1 92 ? -22.788 5.257 5.054 1.00 92.94 92 PRO A O 1
ATOM 688 N N . LYS A 1 93 ? -22.296 3.421 6.240 1.00 90.44 93 LYS A N 1
ATOM 689 C CA . LYS A 1 93 ? -21.187 4.012 7.005 1.00 90.44 93 LYS A CA 1
ATOM 690 C C . LYS A 1 93 ? -19.821 3.781 6.353 1.00 90.44 93 LYS A C 1
ATOM 692 O O . LYS A 1 93 ? -18.837 4.300 6.874 1.00 90.44 93 LYS A O 1
ATOM 697 N N . SER A 1 94 ? -19.750 2.991 5.281 1.00 92.06 94 SER A N 1
ATOM 698 C CA . SER A 1 94 ? -18.510 2.743 4.548 1.00 92.06 94 SER A CA 1
ATOM 699 C C . SER A 1 94 ? -17.980 4.012 3.901 1.00 92.06 94 SER A C 1
ATOM 701 O O . SER A 1 94 ? -18.736 4.903 3.513 1.00 92.06 94 SER A O 1
ATOM 703 N N . VAL A 1 95 ? -16.658 4.089 3.789 1.00 92.12 95 VAL A N 1
ATOM 704 C CA . VAL A 1 95 ? -15.956 5.273 3.293 1.00 92.12 95 VAL A CA 1
ATOM 705 C C . VAL A 1 95 ? -15.165 4.963 2.033 1.00 92.12 95 VAL A C 1
ATOM 707 O O . VAL A 1 95 ? -14.678 3.853 1.838 1.00 92.12 95 VAL A O 1
ATOM 710 N N . VAL A 1 96 ? -14.989 5.991 1.206 1.00 90.88 96 VAL A N 1
ATOM 711 C CA . VAL A 1 96 ? -13.997 6.018 0.131 1.00 90.88 96 VAL A CA 1
ATOM 712 C C . VAL A 1 96 ? -12.966 7.072 0.508 1.00 90.88 96 VAL A C 1
ATOM 714 O O . VAL A 1 96 ? -13.320 8.219 0.775 1.00 90.88 96 VAL A O 1
ATOM 717 N N . SER A 1 97 ? -11.693 6.683 0.560 1.00 89.38 97 SER A N 1
ATOM 718 C CA . SER A 1 97 ? -10.590 7.584 0.902 1.00 89.38 97 SER A CA 1
ATOM 719 C C . SER A 1 97 ? -9.684 7.785 -0.312 1.00 89.38 97 SER A C 1
ATOM 721 O O . SER A 1 97 ? -9.039 6.822 -0.726 1.00 89.38 97 SER A O 1
ATOM 723 N N . PRO A 1 98 ? -9.547 9.013 -0.851 1.00 89.00 98 PRO A N 1
ATOM 724 C CA . PRO A 1 98 ? -8.560 9.306 -1.894 1.00 89.00 98 PRO A CA 1
ATOM 725 C C . PRO A 1 98 ? -7.126 8.955 -1.470 1.00 89.00 98 PRO A C 1
ATOM 727 O O . PRO A 1 98 ? -6.328 8.508 -2.288 1.00 89.00 98 PRO A O 1
ATOM 730 N N . GLY A 1 99 ? -6.813 9.078 -0.173 1.00 86.44 99 GLY A N 1
ATOM 731 C CA . GLY A 1 99 ? -5.519 8.671 0.382 1.00 86.44 99 GLY A CA 1
ATOM 732 C C . GLY A 1 99 ? -5.254 7.164 0.290 1.00 86.44 99 GLY A C 1
ATOM 733 O O . GLY A 1 99 ? -4.099 6.768 0.258 1.00 86.44 99 GLY A O 1
ATOM 734 N N . GLY A 1 100 ? -6.306 6.340 0.196 1.00 84.88 100 GLY A N 1
ATOM 735 C CA . GLY A 1 100 ? -6.200 4.899 -0.056 1.00 84.88 100 GLY A CA 1
ATOM 736 C C . GLY A 1 100 ? -6.071 4.521 -1.535 1.00 84.88 100 GLY A C 1
ATOM 737 O O . GLY A 1 100 ? -5.878 3.350 -1.831 1.00 84.88 100 GLY A O 1
ATOM 738 N N . VAL A 1 101 ? -6.183 5.488 -2.456 1.00 88.06 101 VAL A N 1
ATOM 739 C CA . VAL A 1 101 ? -5.939 5.300 -3.900 1.00 88.06 101 VAL A CA 1
ATOM 740 C C . VAL A 1 101 ? -4.561 5.837 -4.291 1.00 88.06 101 VAL A C 1
ATOM 742 O O . VAL A 1 101 ? -3.860 5.223 -5.088 1.00 88.06 101 VAL A O 1
ATOM 745 N N . GLY A 1 102 ? -4.161 6.972 -3.714 1.00 85.94 102 GLY A N 1
ATOM 746 C CA . GLY A 1 102 ? -2.924 7.671 -4.053 1.00 85.94 102 GLY A CA 1
ATOM 747 C C . GLY A 1 102 ? -3.145 8.843 -5.014 1.00 85.94 102 GLY A C 1
ATOM 748 O O . GLY A 1 102 ? -4.203 8.990 -5.624 1.00 85.94 102 GLY A O 1
ATOM 749 N N . PHE A 1 103 ? -2.142 9.721 -5.109 1.00 88.75 103 PHE A N 1
ATOM 750 C CA . PHE A 1 103 ? -2.202 10.927 -5.947 1.00 88.75 103 PHE A CA 1
ATOM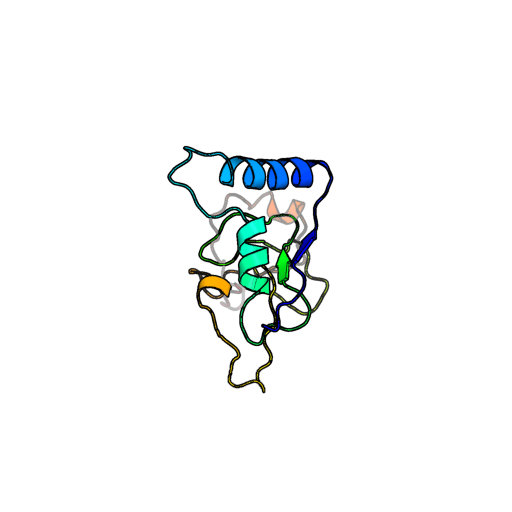 751 C C . PHE A 1 103 ? -2.111 10.611 -7.447 1.00 88.75 103 PHE A C 1
ATOM 753 O O . PHE A 1 103 ? -2.800 11.246 -8.243 1.00 88.75 103 PHE A O 1
ATOM 760 N N . ASP A 1 104 ? -1.272 9.643 -7.824 1.00 88.94 104 ASP A N 1
ATOM 761 C CA . ASP A 1 104 ? -1.126 9.177 -9.205 1.00 88.94 104 ASP A CA 1
ATOM 762 C C . ASP A 1 104 ? -2.113 8.034 -9.468 1.00 88.94 104 ASP A C 1
ATOM 764 O O . ASP A 1 104 ? -1.821 6.848 -9.286 1.00 88.94 104 ASP A O 1
ATOM 768 N N . ILE A 1 105 ? -3.347 8.423 -9.790 1.00 89.00 105 ILE A N 1
ATOM 769 C CA . ILE A 1 105 ? -4.453 7.487 -9.980 1.00 89.00 105 ILE A CA 1
ATOM 770 C C . ILE A 1 105 ? -4.167 6.615 -11.198 1.00 89.00 105 ILE A C 1
ATOM 772 O O . ILE A 1 105 ? -3.918 7.124 -12.289 1.00 89.00 105 ILE A O 1
ATOM 776 N N . ASN A 1 106 ? -4.306 5.298 -11.017 1.00 85.81 106 ASN A N 1
ATOM 777 C CA . ASN A 1 106 ? -4.007 4.299 -12.043 1.00 85.81 106 ASN A CA 1
ATOM 778 C C . ASN A 1 106 ? -2.516 4.273 -12.444 1.00 85.81 106 ASN A C 1
ATOM 780 O O . ASN A 1 106 ? -2.177 3.886 -13.565 1.00 85.81 106 ASN A O 1
ATOM 784 N N . CYS A 1 107 ? -1.620 4.640 -11.518 1.00 86.94 107 CYS A N 1
ATOM 785 C CA . CYS A 1 107 ? -0.215 4.268 -11.623 1.00 86.94 107 CYS A CA 1
ATOM 786 C C . CYS A 1 107 ? -0.115 2.742 -11.760 1.00 86.94 107 CYS A C 1
ATOM 788 O O . CYS A 1 107 ? -0.742 1.987 -11.016 1.00 86.94 107 CYS A O 1
ATOM 790 N N . GLY A 1 108 ? 0.625 2.278 -12.759 1.00 85.44 108 GLY A N 1
ATOM 791 C CA . GLY A 1 108 ? 0.665 0.867 -13.102 1.00 85.44 108 GLY A CA 1
ATOM 792 C C . GLY A 1 108 ? 1.662 0.577 -14.210 1.00 85.44 108 GLY A C 1
ATOM 793 O O . GLY A 1 108 ? 2.223 1.476 -14.837 1.00 85.44 108 GLY A O 1
ATOM 794 N N . VAL A 1 109 ? 1.889 -0.709 -14.452 1.00 84.75 109 VAL A N 1
ATOM 795 C CA . VAL A 1 109 ? 2.870 -1.189 -15.426 1.00 84.75 109 VAL A CA 1
ATOM 796 C C . VAL A 1 109 ? 2.159 -2.022 -16.482 1.00 84.75 109 VAL A C 1
ATOM 798 O O . VAL A 1 109 ? 1.323 -2.866 -16.170 1.00 84.75 109 VAL A O 1
ATOM 801 N N . ARG A 1 110 ? 2.519 -1.815 -17.751 1.00 89.69 110 ARG A N 1
ATOM 802 C CA . ARG A 1 110 ? 2.103 -2.672 -18.864 1.00 89.69 110 ARG A CA 1
ATOM 803 C C . ARG A 1 110 ? 3.312 -3.428 -19.398 1.00 89.69 110 ARG A C 1
ATOM 805 O O . ARG A 1 110 ? 4.304 -2.811 -19.769 1.00 89.69 110 ARG A O 1
ATOM 812 N N . LEU A 1 111 ? 3.198 -4.750 -19.493 1.00 88.19 111 LEU A N 1
ATOM 813 C CA . LEU A 1 111 ? 4.215 -5.600 -20.105 1.00 88.19 111 LEU A CA 1
ATOM 814 C C . LEU A 1 111 ? 3.805 -5.974 -21.533 1.00 88.19 111 LEU A C 1
ATOM 816 O O . LEU A 1 111 ? 2.745 -6.562 -21.746 1.00 88.19 111 LEU A O 1
ATOM 820 N N . LEU A 1 112 ? 4.659 -5.658 -22.507 1.00 91.56 112 LEU A N 1
ATOM 821 C CA . LEU A 1 112 ? 4.511 -6.095 -23.894 1.00 91.56 112 LEU A CA 1
ATOM 822 C C . LEU A 1 112 ? 5.516 -7.210 -24.181 1.00 91.56 112 LEU A C 1
ATOM 824 O O . LEU A 1 112 ? 6.717 -7.043 -23.977 1.00 91.56 112 LEU A O 1
ATOM 828 N N . ARG A 1 113 ? 5.022 -8.356 -24.657 1.00 93.25 113 ARG A N 1
ATOM 829 C CA . ARG A 1 113 ? 5.858 -9.504 -25.024 1.00 93.25 113 ARG A CA 1
ATOM 830 C C . ARG A 1 113 ? 6.074 -9.532 -26.529 1.00 93.25 113 ARG A C 1
ATOM 832 O O . ARG A 1 113 ? 5.115 -9.499 -27.295 1.00 93.25 113 ARG A O 1
ATOM 839 N N . THR A 1 114 ? 7.324 -9.701 -26.944 1.00 91.62 114 THR A N 1
ATOM 840 C CA . THR A 1 114 ? 7.708 -9.915 -28.344 1.00 91.62 114 THR A CA 1
ATOM 841 C C . THR A 1 114 ? 8.202 -11.348 -28.551 1.00 91.62 114 THR A C 1
ATOM 843 O O . THR A 1 114 ? 8.402 -12.101 -27.599 1.00 91.62 114 THR A O 1
ATOM 846 N N . ASN A 1 115 ? 8.383 -11.749 -29.809 1.00 94.81 115 ASN A N 1
ATOM 847 C CA . ASN A 1 115 ? 9.051 -13.011 -30.147 1.00 94.81 115 ASN A CA 1
ATOM 848 C C . ASN A 1 115 ? 10.579 -12.854 -30.269 1.00 94.81 115 ASN A C 1
ATOM 850 O O . ASN A 1 115 ? 11.245 -13.796 -30.689 1.00 94.81 115 ASN A O 1
ATOM 854 N N . LEU A 1 116 ? 11.117 -11.672 -29.952 1.00 92.25 116 LEU A N 1
ATOM 855 C CA . LEU A 1 116 ? 12.543 -11.376 -30.040 1.00 92.25 116 LEU A CA 1
ATOM 856 C C . LEU A 1 116 ? 13.273 -11.910 -28.809 1.00 92.25 116 LEU A C 1
ATOM 858 O O . LEU A 1 116 ? 12.734 -11.928 -27.700 1.00 92.25 116 LEU A O 1
ATOM 862 N N . ARG A 1 117 ? 14.519 -12.324 -29.008 1.00 92.25 117 ARG A N 1
ATOM 863 C CA . ARG A 1 117 ? 15.457 -12.677 -27.943 1.00 92.25 117 ARG A CA 1
ATOM 864 C C . ARG A 1 117 ? 16.376 -11.497 -27.659 1.00 92.25 117 ARG A C 1
ATOM 866 O O . ARG A 1 117 ? 16.496 -10.576 -28.458 1.00 92.25 117 ARG A O 1
ATOM 873 N N . GLU A 1 118 ? 17.079 -11.552 -26.533 1.00 91.31 118 GLU A N 1
ATOM 874 C CA . GLU A 1 118 ? 18.050 -10.521 -26.146 1.00 91.31 118 GLU A CA 1
ATOM 875 C C . GLU A 1 118 ? 19.061 -10.219 -27.269 1.00 91.31 118 GLU A C 1
ATOM 877 O O . GLU A 1 118 ? 19.316 -9.059 -27.583 1.00 91.31 118 GLU A O 1
ATOM 882 N N . GLN A 1 119 ? 19.551 -11.261 -27.949 1.00 92.00 119 GLN A N 1
ATOM 883 C CA . GLN A 1 119 ? 20.498 -11.152 -29.065 1.00 92.00 119 GLN A CA 1
ATOM 884 C C . GLN A 1 119 ? 19.950 -10.367 -30.267 1.00 92.00 119 GLN A C 1
ATOM 886 O O . GLN A 1 119 ? 20.730 -9.736 -30.975 1.00 92.00 119 GLN A O 1
ATOM 891 N N . ASP A 1 120 ? 18.631 -10.370 -30.481 1.00 88.31 120 ASP A N 1
ATOM 892 C CA . ASP A 1 120 ? 17.989 -9.620 -31.566 1.00 88.31 120 ASP A CA 1
ATOM 893 C C . ASP A 1 120 ? 17.869 -8.122 -31.228 1.00 88.31 120 ASP A C 1
ATOM 895 O O . ASP A 1 120 ? 17.744 -7.285 -32.121 1.00 88.31 120 ASP A O 1
ATOM 899 N N . VAL A 1 121 ? 17.902 -7.776 -29.934 1.00 88.12 121 VAL A N 1
ATOM 900 C CA . VAL A 1 121 ? 17.665 -6.418 -29.420 1.00 88.12 121 VAL A CA 1
ATOM 901 C C . VAL A 1 121 ? 18.970 -5.683 -29.124 1.00 88.12 121 VAL A C 1
ATOM 903 O O . VAL A 1 121 ? 19.073 -4.491 -29.406 1.00 88.12 121 VAL A O 1
ATOM 906 N N . LEU A 1 122 ? 19.984 -6.371 -28.588 1.00 87.62 122 LEU A N 1
ATOM 907 C CA . LEU A 1 122 ? 21.270 -5.761 -28.223 1.00 87.62 122 LEU A CA 1
ATOM 908 C C . LEU A 1 122 ? 21.915 -4.930 -29.352 1.00 87.62 122 LEU A C 1
ATOM 910 O O . LEU A 1 122 ? 22.356 -3.821 -29.054 1.00 87.62 122 LEU A O 1
ATOM 914 N N . PRO A 1 123 ? 21.929 -5.371 -30.629 1.00 86.94 123 PRO A N 1
ATOM 915 C CA . PRO A 1 123 ? 22.538 -4.600 -31.716 1.00 86.94 123 PRO A CA 1
ATOM 916 C C . PRO A 1 123 ? 21.802 -3.298 -32.050 1.00 86.94 123 PRO A C 1
ATOM 918 O O . PRO A 1 123 ? 22.368 -2.428 -32.705 1.00 86.94 123 PRO A O 1
ATOM 921 N N . VAL A 1 124 ? 20.532 -3.174 -31.647 1.00 82.81 124 VAL A N 1
ATOM 922 C CA . VAL A 1 124 ? 19.667 -2.033 -31.982 1.00 82.81 124 VAL A CA 1
ATOM 923 C C . VAL A 1 124 ? 19.246 -1.209 -30.759 1.00 82.81 124 VAL A C 1
ATOM 925 O O . VAL A 1 124 ? 18.439 -0.293 -30.888 1.00 82.81 124 VAL A O 1
ATOM 928 N N . LYS A 1 125 ? 19.804 -1.505 -29.579 1.00 76.44 125 LYS A N 1
ATOM 929 C CA . LYS A 1 125 ? 19.417 -0.921 -28.284 1.00 76.44 125 LYS A CA 1
ATOM 930 C C . LYS A 1 125 ? 19.603 0.599 -28.201 1.00 76.44 125 LYS A C 1
ATOM 932 O O . LYS A 1 125 ? 18.808 1.263 -27.544 1.00 76.44 125 LYS A O 1
ATOM 937 N N . ASP A 1 126 ? 20.622 1.130 -28.873 1.00 73.94 126 ASP A N 1
ATOM 938 C CA . ASP A 1 126 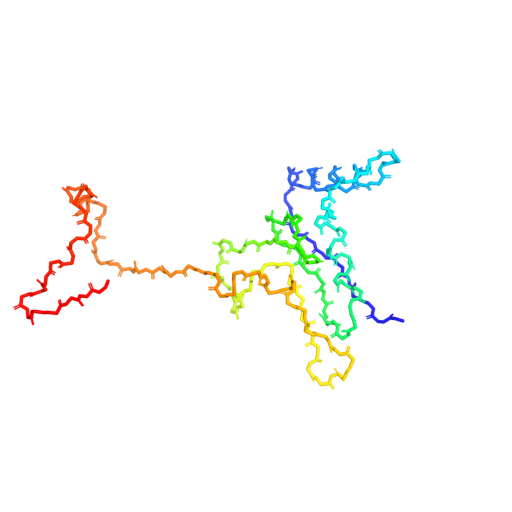? 20.961 2.559 -28.836 1.00 73.94 126 ASP A CA 1
ATOM 939 C C . ASP A 1 126 ? 20.248 3.379 -29.920 1.00 73.94 126 ASP A C 1
ATOM 941 O O . ASP A 1 126 ? 20.390 4.603 -29.970 1.00 73.94 126 ASP A O 1
ATOM 945 N N . TYR A 1 127 ? 19.464 2.735 -30.793 1.00 65.62 127 TYR A N 1
ATOM 946 C CA . TYR A 1 127 ? 18.594 3.491 -31.680 1.00 65.62 127 TYR A CA 1
ATOM 947 C C . TYR A 1 127 ? 17.457 4.063 -30.828 1.00 65.62 127 TYR A C 1
ATOM 949 O O . TYR A 1 127 ? 16.712 3.283 -30.225 1.00 65.62 127 TYR A O 1
ATOM 957 N N . PRO A 1 128 ? 17.280 5.400 -30.770 1.00 58.91 128 PRO A N 1
ATOM 958 C CA . PRO A 1 128 ? 16.082 5.966 -30.166 1.00 58.91 128 PRO A CA 1
ATOM 959 C C . PRO A 1 128 ? 14.888 5.302 -30.840 1.00 58.91 128 PRO A C 1
ATOM 961 O O . PRO A 1 128 ? 14.936 5.097 -32.054 1.00 58.91 128 PRO A O 1
ATOM 964 N N . VAL A 1 129 ? 13.879 4.917 -30.052 1.00 60.41 129 VAL A N 1
ATOM 965 C CA . VAL A 1 129 ? 12.692 4.172 -30.497 1.00 60.41 129 VAL A CA 1
ATOM 966 C C . VAL A 1 129 ? 12.020 4.922 -31.649 1.00 60.41 129 VAL A C 1
ATOM 968 O O . VAL A 1 129 ? 11.130 5.748 -31.480 1.00 60.41 129 VAL A O 1
ATOM 971 N N . MET A 1 130 ? 12.504 4.656 -32.853 1.00 50.38 130 MET A N 1
ATOM 972 C CA . MET A 1 130 ? 11.951 5.086 -34.112 1.00 50.38 130 MET A CA 1
ATOM 973 C C . MET A 1 130 ? 11.068 3.934 -34.515 1.00 50.38 130 MET A C 1
ATOM 975 O O . MET A 1 130 ? 11.559 2.888 -34.944 1.00 50.38 130 MET A O 1
ATOM 979 N N . VAL A 1 131 ? 9.764 4.122 -34.337 1.00 55.81 131 VAL A N 1
ATOM 980 C CA . VAL A 1 131 ? 8.762 3.239 -34.916 1.00 55.81 131 VAL A CA 1
ATOM 981 C C . VAL A 1 131 ? 8.993 3.253 -36.424 1.00 55.81 131 VAL A C 1
ATOM 983 O O . VAL A 1 131 ? 8.563 4.167 -37.127 1.00 55.81 131 VAL A O 1
ATOM 986 N N . LYS A 1 132 ? 9.765 2.286 -36.930 1.00 47.91 132 LYS A N 1
ATOM 987 C CA . LYS A 1 132 ? 9.877 2.093 -38.368 1.00 47.91 132 LYS A CA 1
ATOM 988 C C . LYS A 1 132 ? 8.522 1.556 -38.816 1.00 47.91 132 LYS A C 1
ATOM 990 O O . LYS A 1 132 ? 8.080 0.551 -38.256 1.00 47.91 132 LYS A O 1
ATOM 995 N N . PRO A 1 133 ? 7.850 2.211 -39.775 1.00 49.84 133 PRO A N 1
ATOM 996 C CA . PRO A 1 133 ? 6.600 1.693 -40.302 1.00 49.84 133 PRO A CA 1
ATOM 997 C C . PRO A 1 133 ? 6.833 0.266 -40.800 1.00 49.84 133 PRO A C 1
ATOM 999 O O . PRO A 1 133 ? 7.864 -0.018 -41.424 1.00 49.84 133 PRO A O 1
ATOM 1002 N N . ASP A 1 134 ? 5.902 -0.646 -40.514 1.00 53.19 134 ASP A N 1
ATOM 1003 C CA . ASP A 1 134 ? 5.951 -1.962 -41.142 1.00 53.19 134 ASP A CA 1
ATOM 1004 C C . ASP A 1 134 ? 5.848 -1.805 -42.674 1.00 53.19 134 ASP A C 1
ATOM 1006 O O . ASP A 1 134 ? 5.504 -0.743 -43.200 1.00 53.19 134 ASP A O 1
ATOM 1010 N N . LYS A 1 135 ? 6.126 -2.870 -43.433 1.00 55.44 135 LYS A N 1
ATOM 1011 C CA . LYS A 1 135 ? 6.023 -2.845 -44.907 1.00 55.44 135 LYS A CA 1
ATOM 1012 C C . LYS A 1 135 ? 4.607 -2.513 -45.431 1.00 55.44 135 LYS A C 1
ATOM 1014 O O . LYS A 1 135 ? 4.430 -2.400 -46.639 1.00 55.44 135 LYS A O 1
ATOM 1019 N N . ARG A 1 136 ? 3.610 -2.382 -44.548 1.00 54.28 136 ARG A N 1
ATOM 1020 C CA . ARG A 1 136 ? 2.214 -2.000 -44.809 1.00 54.28 136 ARG A CA 1
ATOM 1021 C C . ARG A 1 136 ? 1.872 -0.608 -44.247 1.00 54.28 136 ARG A C 1
ATOM 1023 O O . ARG A 1 136 ? 0.705 -0.234 -44.249 1.00 54.28 136 ARG A O 1
ATOM 1030 N N . GLY A 1 137 ? 2.858 0.169 -43.790 1.00 42.16 137 GLY A N 1
ATOM 1031 C CA . GLY A 1 137 ? 2.669 1.534 -43.292 1.00 42.16 137 GLY A CA 1
ATOM 1032 C C . GLY A 1 137 ? 2.044 1.627 -41.899 1.00 42.16 137 GLY A C 1
ATOM 1033 O O . GLY A 1 137 ? 1.691 2.723 -41.471 1.00 42.16 137 GLY A O 1
ATOM 1034 N N . SER A 1 138 ? 1.904 0.513 -41.178 1.00 46.06 138 SER A N 1
ATOM 1035 C CA . SER A 1 138 ? 1.348 0.521 -39.825 1.00 46.06 138 SER A CA 1
ATOM 1036 C C . SER A 1 138 ? 2.458 0.607 -38.778 1.00 46.06 138 SER A C 1
ATOM 1038 O O . SER A 1 138 ? 3.426 -0.155 -38.791 1.00 46.06 138 SER A O 1
ATOM 1040 N N . ALA A 1 139 ? 2.320 1.582 -37.884 1.00 45.00 139 ALA A N 1
ATOM 1041 C CA . ALA A 1 139 ? 3.102 1.714 -36.666 1.00 45.00 139 ALA A CA 1
ATOM 1042 C C . ALA A 1 139 ? 2.460 0.819 -35.597 1.00 45.00 139 ALA A C 1
ATOM 1044 O O . ALA A 1 139 ? 1.329 1.072 -35.185 1.00 45.00 139 ALA A O 1
ATOM 1045 N N . VAL A 1 140 ? 3.151 -0.241 -35.179 1.00 47.34 140 VAL A N 1
ATOM 1046 C CA . VAL A 1 140 ? 2.743 -1.035 -34.013 1.00 47.34 140 VAL A CA 1
ATOM 1047 C C . VAL A 1 140 ? 3.528 -0.511 -32.813 1.00 47.34 140 VAL A C 1
ATOM 1049 O O . VAL A 1 140 ? 4.747 -0.366 -32.909 1.00 47.34 140 VAL A O 1
ATOM 1052 N N . LEU A 1 141 ? 2.789 -0.162 -31.754 1.00 47.50 141 LEU A N 1
ATOM 1053 C CA . LEU A 1 141 ? 3.272 0.414 -30.493 1.00 47.50 141 LEU A CA 1
ATOM 1054 C C . LEU A 1 141 ? 4.258 -0.497 -29.754 1.00 47.50 141 LEU A C 1
ATOM 1056 O O . LEU A 1 141 ? 4.000 -1.724 -29.714 1.00 47.50 141 LEU A O 1
#